Protein AF-A0A6B3H4I7-F1 (afdb_monomer_lite)

Sequence (102 aa):
LVWSATRNRDHLTQGDPYFFLFRHALNTGIGLALMIGTIWLGHRTLRGAVPVLYGISVLLVAAVLTPLGTTVNGAHAWIKLPAGFSIQPSEFTKITIILGMA

Foldseek 3Di:
DQLVVCQVPCVVQVNDSCNVVVVVVVVVVVVVVVVVVDVVCDLVNVLVCLVVLVVVLVVLQVVLVPPQFDDDPNDRQWGADPPGDIDGSVVSVVVSVVSPVD

pLDDT: mean 90.43, std 4.61, range [79.12, 97.88]

Structure (mmCIF, N/CA/C/O backbone):
data_AF-A0A6B3H4I7-F1
#
_entry.id   AF-A0A6B3H4I7-F1
#
loop_
_atom_site.group_PDB
_atom_site.id
_atom_site.type_symbol
_atom_site.label_atom_id
_atom_site.label_alt_id
_atom_site.label_comp_id
_atom_site.label_asym_id
_atom_site.label_entity_id
_atom_site.label_seq_id
_atom_site.pdbx_PDB_ins_code
_atom_site.Cartn_x
_atom_site.Cartn_y
_atom_site.Cartn_z
_atom_site.occupancy
_atom_site.B_iso_or_equiv
_atom_site.auth_seq_id
_atom_site.auth_comp_id
_atom_site.auth_asym_id
_atom_site.auth_atom_id
_atom_site.pdbx_PDB_model_num
ATOM 1 N N . LEU A 1 1 ? 21.392 -5.301 -1.910 1.00 79.81 1 LEU A N 1
ATOM 2 C CA . LEU A 1 1 ? 20.874 -6.621 -2.346 1.00 79.81 1 LEU A CA 1
ATOM 3 C C . LEU A 1 1 ? 20.010 -6.530 -3.608 1.00 79.81 1 LEU A C 1
ATOM 5 O O . LEU A 1 1 ? 20.323 -7.237 -4.554 1.00 79.81 1 LEU A O 1
ATOM 9 N N . VAL A 1 2 ? 18.995 -5.652 -3.682 1.00 85.94 2 VAL A N 1
ATOM 10 C CA . VAL A 1 2 ? 18.137 -5.524 -4.887 1.00 85.94 2 VAL A CA 1
ATOM 11 C C . VAL A 1 2 ? 18.934 -5.117 -6.136 1.00 85.94 2 VAL A C 1
ATOM 13 O O . VAL A 1 2 ? 18.938 -5.846 -7.116 1.00 85.94 2 VAL A O 1
ATOM 16 N N . TRP A 1 3 ? 19.686 -4.011 -6.098 1.00 84.44 3 TRP A N 1
ATOM 17 C CA . TRP A 1 3 ? 20.430 -3.537 -7.278 1.00 84.44 3 TRP A CA 1
ATOM 18 C C . TRP A 1 3 ? 21.457 -4.550 -7.804 1.00 84.44 3 TRP A C 1
ATOM 20 O O . TRP A 1 3 ? 21.479 -4.853 -8.993 1.00 84.44 3 TRP A O 1
ATOM 30 N N . SER A 1 4 ? 22.263 -5.143 -6.920 1.00 85.38 4 SER A N 1
ATOM 31 C CA . SER A 1 4 ? 23.270 -6.140 -7.307 1.00 85.38 4 SER A CA 1
ATOM 32 C C . SER A 1 4 ? 22.663 -7.389 -7.958 1.00 85.38 4 SER A C 1
ATOM 34 O O . SER A 1 4 ? 23.304 -7.982 -8.819 1.00 85.38 4 SER A O 1
ATOM 36 N N . ALA A 1 5 ? 21.444 -7.783 -7.568 1.00 86.44 5 ALA A N 1
ATOM 37 C CA . ALA A 1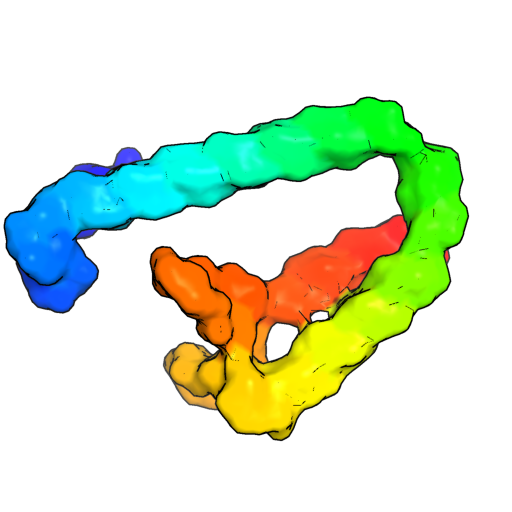 5 ? 20.760 -8.960 -8.106 1.00 86.44 5 ALA A CA 1
ATOM 38 C C . ALA A 1 5 ? 20.045 -8.697 -9.445 1.00 86.44 5 ALA A C 1
ATOM 40 O O . ALA A 1 5 ? 19.871 -9.629 -10.234 1.00 86.44 5 ALA A O 1
ATOM 41 N N . THR A 1 6 ? 19.639 -7.449 -9.710 1.00 87.38 6 THR A N 1
ATOM 42 C CA . THR A 1 6 ? 18.806 -7.112 -10.878 1.00 87.38 6 THR A CA 1
ATOM 43 C C . THR A 1 6 ? 19.539 -6.334 -11.973 1.00 87.38 6 THR A C 1
ATOM 45 O O . THR A 1 6 ? 19.092 -6.361 -13.115 1.00 87.38 6 THR A O 1
ATOM 48 N N . ARG A 1 7 ? 20.690 -5.703 -11.684 1.00 83.19 7 ARG A N 1
ATOM 49 C CA . ARG A 1 7 ? 21.414 -4.842 -12.646 1.00 83.19 7 ARG A CA 1
ATOM 50 C C . ARG A 1 7 ? 21.829 -5.517 -13.961 1.00 83.19 7 ARG A C 1
ATOM 52 O O . ARG A 1 7 ? 21.931 -4.828 -14.958 1.00 83.19 7 ARG A O 1
ATOM 59 N N . ASN A 1 8 ? 22.052 -6.835 -13.958 1.00 86.19 8 ASN A N 1
ATOM 60 C CA . ASN A 1 8 ? 22.468 -7.607 -15.142 1.00 86.19 8 ASN A CA 1
ATOM 61 C C . ASN A 1 8 ? 21.280 -8.290 -15.854 1.00 86.19 8 ASN A C 1
ATOM 63 O O . ASN A 1 8 ? 21.476 -9.192 -16.666 1.00 86.19 8 ASN A O 1
ATOM 67 N N . ARG A 1 9 ? 20.034 -7.969 -15.477 1.00 83.75 9 ARG A N 1
ATOM 68 C CA . ARG A 1 9 ? 18.822 -8.608 -16.014 1.00 83.75 9 ARG A CA 1
ATOM 69 C C . ARG A 1 9 ? 18.097 -7.678 -16.979 1.00 83.75 9 ARG A C 1
ATOM 71 O O . ARG A 1 9 ? 16.987 -7.237 -16.700 1.00 83.75 9 ARG A O 1
ATOM 78 N N . ASP A 1 10 ? 18.708 -7.420 -18.128 1.00 79.12 10 ASP A N 1
ATOM 79 C CA . ASP A 1 10 ? 18.252 -6.401 -19.087 1.00 79.12 10 ASP A CA 1
ATOM 80 C C . ASP A 1 10 ? 16.797 -6.594 -19.552 1.00 79.12 10 ASP A C 1
ATOM 82 O O . ASP A 1 10 ? 16.066 -5.619 -19.718 1.00 79.12 10 ASP A O 1
ATOM 86 N N . HIS A 1 11 ? 16.334 -7.847 -19.645 1.00 81.88 11 HIS A N 1
ATOM 87 C CA . HIS A 1 11 ? 14.947 -8.197 -19.982 1.00 81.88 11 HIS A CA 1
ATOM 88 C C . HIS A 1 11 ? 13.902 -7.710 -18.959 1.00 81.88 11 HIS A C 1
ATOM 90 O O . HIS A 1 11 ? 12.753 -7.478 -19.326 1.00 81.88 11 HIS A O 1
ATOM 96 N N . LEU A 1 12 ? 14.271 -7.555 -17.683 1.00 80.75 12 LEU A N 1
ATOM 97 C CA . LEU A 1 12 ? 13.379 -7.043 -16.631 1.00 80.75 12 LEU A CA 1
ATOM 98 C C . LEU A 1 12 ? 13.503 -5.534 -16.466 1.00 80.75 12 LEU A C 1
ATOM 100 O O . LEU A 1 12 ? 12.563 -4.872 -16.032 1.00 80.75 12 LEU A O 1
ATOM 104 N N . THR A 1 13 ? 14.690 -5.019 -16.757 1.00 79.31 13 THR A N 1
ATOM 105 C CA . THR A 1 13 ? 15.087 -3.658 -16.421 1.00 79.31 13 THR A CA 1
ATOM 106 C C . THR A 1 13 ? 14.934 -2.695 -17.605 1.00 79.31 13 THR A C 1
ATOM 108 O O . THR A 1 13 ? 15.181 -1.503 -17.469 1.00 79.31 13 THR A O 1
ATOM 111 N N . GLN A 1 14 ? 14.506 -3.203 -18.769 1.00 79.88 14 GLN A N 1
ATOM 112 C CA . GLN A 1 14 ? 14.305 -2.428 -20.002 1.00 79.88 14 GLN A CA 1
ATOM 113 C C . GLN A 1 14 ? 15.570 -1.671 -20.449 1.00 79.88 14 GLN A C 1
ATOM 115 O O . GLN A 1 14 ? 15.487 -0.633 -21.097 1.00 79.88 14 GLN A O 1
ATOM 120 N N . GLY A 1 15 ? 16.747 -2.194 -20.088 1.00 81.62 15 GLY A N 1
ATOM 121 C CA . GLY A 1 15 ? 18.045 -1.585 -20.380 1.00 81.62 15 GLY A CA 1
ATOM 122 C C . GLY A 1 15 ? 18.539 -0.522 -19.386 1.00 81.62 15 GLY A C 1
ATOM 123 O O . GLY A 1 15 ? 19.670 -0.077 -19.548 1.00 81.62 15 GLY A O 1
ATOM 124 N N . ASP A 1 16 ? 17.772 -0.137 -18.353 1.00 85.88 16 ASP A N 1
ATOM 125 C CA . ASP A 1 16 ? 18.215 0.831 -17.327 1.00 85.88 16 ASP A CA 1
ATOM 126 C C . ASP A 1 16 ? 18.545 0.153 -15.983 1.00 85.88 16 ASP A C 1
ATOM 128 O O . ASP A 1 16 ? 17.637 -0.050 -15.181 1.00 85.88 16 ASP A O 1
ATOM 132 N N . PRO A 1 17 ? 19.820 -0.100 -15.630 1.00 85.81 17 PRO A N 1
ATOM 133 C CA . PRO A 1 17 ? 20.216 -0.786 -14.392 1.00 85.81 17 PRO A CA 1
ATOM 134 C C . PRO A 1 17 ? 19.628 -0.227 -13.082 1.00 85.81 17 PRO A C 1
ATOM 136 O O . PRO A 1 17 ? 19.620 -0.931 -12.065 1.00 85.81 17 PRO A O 1
ATOM 139 N N . TYR A 1 18 ? 19.158 1.024 -13.066 1.00 87.06 18 TYR A N 1
ATOM 140 C CA . TYR A 1 18 ? 18.634 1.697 -11.879 1.00 87.06 18 TYR A CA 1
ATOM 141 C C . TYR A 1 18 ? 17.116 1.585 -11.704 1.00 87.06 18 TYR A C 1
ATOM 143 O O . TYR A 1 18 ? 16.616 1.917 -10.625 1.00 87.06 18 TYR A O 1
ATOM 151 N N . PHE A 1 19 ? 16.381 1.045 -12.678 1.00 87.69 19 PHE A N 1
ATOM 152 C CA . PHE A 1 19 ? 14.915 0.972 -12.658 1.00 87.69 19 PHE A CA 1
ATOM 153 C C . PHE A 1 19 ? 14.339 0.384 -11.355 1.00 87.69 19 PHE A C 1
ATOM 155 O O . PHE A 1 19 ? 13.502 0.995 -10.682 1.00 87.69 19 PHE A O 1
ATOM 162 N N . PHE A 1 20 ? 14.812 -0.800 -10.945 1.00 88.50 20 PHE A N 1
ATOM 163 C CA . PHE A 1 20 ? 14.357 -1.439 -9.704 1.00 88.50 20 PHE A CA 1
ATOM 164 C C . PHE A 1 20 ? 14.904 -0.760 -8.450 1.00 88.50 20 PHE A C 1
ATOM 166 O O . PHE A 1 20 ? 14.242 -0.795 -7.413 1.00 88.50 20 PHE A O 1
ATOM 173 N N . LEU A 1 21 ? 16.084 -0.134 -8.527 1.00 90.31 21 LEU A N 1
ATOM 174 C CA . LEU A 1 21 ? 16.654 0.594 -7.396 1.00 90.31 21 LEU A CA 1
ATOM 175 C C . LEU A 1 21 ? 15.791 1.811 -7.058 1.00 90.31 21 LEU A C 1
ATOM 177 O O . LEU A 1 21 ? 15.424 1.984 -5.897 1.00 90.31 21 LEU A O 1
ATOM 181 N N . PHE A 1 22 ? 15.413 2.603 -8.063 1.00 90.44 22 PHE A N 1
ATOM 182 C CA . PHE A 1 22 ? 14.579 3.785 -7.869 1.00 90.44 22 PHE A CA 1
ATOM 183 C C . PHE A 1 22 ? 13.204 3.421 -7.302 1.00 90.44 22 PHE A C 1
ATOM 185 O O . PHE A 1 22 ? 12.780 3.975 -6.290 1.00 90.44 22 PHE A O 1
ATOM 192 N N . ARG A 1 23 ? 12.536 2.416 -7.884 1.00 90.12 23 ARG A N 1
ATOM 193 C CA . ARG A 1 23 ? 11.250 1.909 -7.374 1.00 90.12 23 ARG A CA 1
ATOM 194 C C . ARG A 1 23 ? 11.344 1.417 -5.933 1.00 90.12 23 ARG A C 1
ATOM 196 O O . ARG A 1 23 ? 10.452 1.675 -5.130 1.00 90.12 23 ARG A O 1
ATOM 203 N N . HIS A 1 24 ? 12.420 0.712 -5.595 1.00 92.25 24 HIS A N 1
ATOM 204 C CA . HIS A 1 24 ? 12.618 0.206 -4.244 1.00 92.25 24 HIS A CA 1
ATOM 205 C C . HIS A 1 24 ? 12.877 1.334 -3.238 1.00 92.25 24 HIS A C 1
ATOM 207 O O . HIS A 1 24 ? 12.301 1.317 -2.149 1.00 92.25 24 HIS A O 1
ATOM 213 N N . ALA A 1 25 ? 13.673 2.340 -3.614 1.00 94.25 25 ALA A N 1
ATOM 214 C CA . ALA A 1 25 ? 13.912 3.525 -2.796 1.00 94.25 25 ALA A CA 1
ATOM 215 C C . ALA A 1 25 ? 12.616 4.324 -2.571 1.00 94.25 25 ALA A C 1
ATOM 217 O O . ALA A 1 25 ? 12.307 4.677 -1.434 1.00 94.25 25 ALA A O 1
ATOM 218 N N . LEU A 1 26 ? 11.814 4.524 -3.622 1.00 93.75 26 LEU A N 1
ATOM 219 C CA . LEU A 1 26 ? 10.521 5.205 -3.543 1.00 93.75 26 LEU A CA 1
ATOM 220 C C . LEU A 1 26 ? 9.545 4.475 -2.610 1.00 93.75 26 LEU A C 1
ATOM 222 O O . LEU A 1 26 ? 8.994 5.087 -1.698 1.00 93.75 26 LEU A O 1
ATOM 226 N N . ASN A 1 27 ? 9.375 3.161 -2.786 1.00 92.81 27 ASN A N 1
ATOM 227 C CA . ASN A 1 27 ? 8.497 2.356 -1.931 1.00 92.81 27 ASN A CA 1
ATOM 228 C C . ASN A 1 27 ? 8.964 2.347 -0.473 1.00 92.81 27 ASN A C 1
ATOM 230 O O . ASN A 1 27 ? 8.140 2.401 0.436 1.00 92.81 27 ASN A O 1
ATOM 234 N N . THR A 1 28 ? 10.279 2.319 -0.245 1.00 95.31 28 THR A N 1
ATOM 235 C CA . THR A 1 28 ? 10.852 2.438 1.103 1.00 95.31 28 THR A CA 1
ATOM 236 C C . THR A 1 28 ? 10.512 3.792 1.723 1.00 95.31 28 THR A C 1
ATOM 238 O O . THR A 1 28 ? 10.067 3.843 2.866 1.00 95.31 28 THR A O 1
ATOM 241 N N . GLY A 1 29 ? 10.647 4.883 0.963 1.00 97.00 29 GLY A N 1
ATOM 242 C CA . GLY A 1 29 ? 10.267 6.224 1.409 1.00 97.00 29 GLY A CA 1
ATOM 243 C C . GLY A 1 29 ? 8.782 6.330 1.771 1.00 97.00 29 GLY A C 1
ATOM 244 O O . GLY A 1 29 ? 8.445 6.837 2.840 1.00 97.00 29 GLY A O 1
ATOM 245 N N . ILE A 1 30 ? 7.897 5.779 0.932 1.00 95.00 30 ILE A N 1
ATOM 246 C CA . ILE A 1 30 ? 6.452 5.713 1.206 1.00 95.00 30 ILE A CA 1
ATOM 247 C C . ILE A 1 30 ? 6.182 4.900 2.481 1.00 95.00 30 ILE A C 1
ATOM 249 O O . ILE A 1 30 ? 5.427 5.343 3.343 1.00 95.00 30 ILE A O 1
ATOM 253 N N . GLY A 1 31 ? 6.826 3.741 2.638 1.00 94.88 31 GLY A N 1
ATOM 254 C CA . GLY A 1 31 ? 6.684 2.901 3.829 1.00 94.88 31 GLY A CA 1
ATOM 255 C C . GLY A 1 31 ? 7.113 3.609 5.117 1.00 94.88 31 GLY A C 1
ATOM 256 O O . GLY A 1 31 ? 6.401 3.542 6.116 1.00 94.88 31 GLY A O 1
ATOM 257 N N . LEU A 1 32 ? 8.228 4.346 5.089 1.00 97.88 32 LEU A N 1
ATOM 258 C CA . LEU A 1 32 ? 8.688 5.145 6.229 1.00 97.88 32 LEU A CA 1
ATOM 259 C C . LEU A 1 32 ? 7.703 6.268 6.577 1.00 97.88 32 LEU A C 1
ATOM 261 O O . LEU A 1 32 ? 7.407 6.475 7.753 1.00 97.88 32 LEU A O 1
ATOM 265 N N . ALA A 1 33 ? 7.150 6.954 5.576 1.00 97.38 33 ALA A N 1
ATOM 266 C CA . ALA A 1 33 ? 6.135 7.981 5.798 1.00 97.38 33 ALA A CA 1
ATOM 267 C C . ALA A 1 33 ? 4.859 7.397 6.431 1.00 97.38 33 ALA A C 1
ATOM 269 O O . ALA A 1 33 ? 4.347 7.947 7.408 1.00 97.38 33 ALA A O 1
ATOM 270 N N . LEU A 1 34 ? 4.383 6.249 5.932 1.00 94.38 34 LEU A N 1
ATOM 271 C CA . LEU A 1 34 ? 3.230 5.540 6.500 1.00 94.38 34 LEU A CA 1
ATOM 272 C C . LEU A 1 34 ? 3.494 5.072 7.937 1.00 94.38 34 LEU A C 1
ATOM 274 O O . LEU A 1 34 ? 2.615 5.191 8.792 1.00 94.38 34 LEU A O 1
ATOM 278 N N . MET A 1 35 ? 4.704 4.589 8.229 1.00 95.19 35 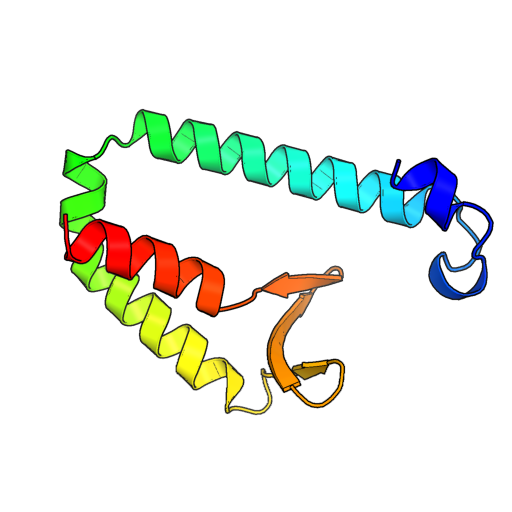MET A N 1
ATOM 279 C CA . MET A 1 35 ? 5.119 4.209 9.580 1.00 95.19 35 MET A CA 1
ATOM 280 C C . MET A 1 35 ? 5.053 5.404 10.537 1.00 95.19 35 MET A C 1
ATOM 282 O O . MET A 1 35 ? 4.412 5.310 11.583 1.00 95.19 35 MET A O 1
ATOM 286 N N . ILE A 1 36 ? 5.663 6.535 10.170 1.00 97.31 36 ILE A N 1
ATOM 287 C CA . ILE A 1 36 ? 5.654 7.757 10.989 1.00 97.31 36 ILE A CA 1
ATOM 288 C C . ILE A 1 36 ? 4.215 8.232 11.224 1.00 97.31 36 ILE A C 1
ATOM 290 O O . ILE A 1 36 ? 3.844 8.511 12.363 1.00 97.31 36 ILE A O 1
ATOM 294 N N . GLY A 1 37 ? 3.382 8.256 10.178 1.00 94.88 37 GLY A N 1
ATOM 295 C CA . GLY A 1 37 ? 1.970 8.625 10.296 1.00 94.88 37 GLY A CA 1
ATOM 296 C C . GLY A 1 37 ? 1.189 7.702 11.237 1.00 94.88 37 GLY A C 1
ATOM 297 O O . GLY A 1 37 ? 0.417 8.175 12.067 1.00 94.88 37 GLY A O 1
ATOM 298 N N . THR A 1 38 ? 1.439 6.392 11.169 1.00 91.62 38 THR A N 1
ATOM 299 C CA . THR A 1 38 ? 0.796 5.399 12.047 1.00 91.62 38 THR A CA 1
ATOM 300 C C . THR A 1 38 ? 1.197 5.597 13.511 1.00 91.62 38 THR A C 1
ATOM 302 O O . THR A 1 38 ? 0.337 5.566 14.391 1.00 91.62 38 THR A O 1
ATOM 305 N N . ILE A 1 39 ? 2.484 5.847 13.778 1.00 94.44 39 ILE A N 1
ATOM 306 C CA . ILE A 1 39 ? 2.988 6.147 15.127 1.00 94.44 39 ILE A CA 1
ATOM 307 C C . ILE A 1 39 ? 2.333 7.422 15.667 1.00 94.44 39 ILE A C 1
ATOM 309 O O . ILE A 1 39 ? 1.881 7.445 16.810 1.00 94.44 39 ILE A O 1
ATOM 313 N N . TRP A 1 40 ? 2.248 8.464 14.838 1.00 95.38 40 TRP A N 1
ATOM 314 C CA . TRP A 1 40 ? 1.707 9.761 15.237 1.00 95.38 40 TRP A CA 1
ATOM 315 C C . TRP A 1 40 ? 0.198 9.728 15.526 1.00 95.38 40 TRP A C 1
ATOM 317 O O . TRP A 1 40 ? -0.250 10.344 16.490 1.00 95.38 40 TRP A O 1
ATOM 327 N N . LEU A 1 41 ? -0.585 8.971 14.746 1.00 92.31 41 LEU A N 1
ATOM 328 C CA . LEU A 1 41 ? -2.030 8.802 14.970 1.00 92.31 41 LEU A CA 1
ATOM 329 C C . LEU A 1 41 ? -2.352 8.087 16.292 1.00 92.31 41 LEU A C 1
ATOM 331 O O . LEU A 1 41 ? -3.397 8.348 16.899 1.00 92.31 41 LEU A O 1
ATOM 335 N N . GLY A 1 42 ? -1.466 7.190 16.731 1.00 89.88 42 GLY A N 1
ATOM 336 C CA . GLY A 1 42 ? -1.614 6.420 17.960 1.00 89.88 42 GLY A CA 1
ATOM 337 C C . GLY A 1 42 ? -2.722 5.357 17.906 1.00 89.88 42 GLY A C 1
ATOM 338 O O . GLY A 1 42 ? -3.665 5.401 17.112 1.00 89.88 42 GLY A O 1
ATOM 339 N N . HIS A 1 43 ? -2.632 4.373 18.805 1.00 86.38 43 HIS A N 1
ATOM 340 C CA . HIS A 1 43 ? -3.530 3.210 18.800 1.00 86.38 43 HIS A CA 1
ATOM 341 C C . HIS A 1 43 ? -5.007 3.570 19.059 1.00 86.38 43 HIS A C 1
ATOM 343 O O . HIS A 1 43 ? -5.909 2.890 18.571 1.00 86.38 43 HIS A O 1
ATOM 349 N N . ARG A 1 44 ? -5.281 4.636 19.827 1.00 87.38 44 ARG A N 1
ATOM 350 C CA . ARG A 1 44 ? -6.647 5.031 20.207 1.00 87.38 44 ARG A CA 1
ATOM 351 C C . ARG A 1 44 ? -7.448 5.527 19.005 1.00 87.38 44 ARG A C 1
ATOM 353 O O . ARG A 1 44 ? -8.596 5.125 18.835 1.00 87.38 44 ARG A O 1
ATOM 360 N N . THR A 1 45 ? -6.831 6.353 18.165 1.00 89.50 45 THR A N 1
ATOM 361 C CA . THR A 1 45 ? -7.442 6.864 16.931 1.00 89.50 45 THR A CA 1
ATOM 362 C C . THR A 1 45 ? -7.623 5.740 15.915 1.00 89.50 45 THR A C 1
ATOM 364 O O . THR A 1 45 ? -8.692 5.607 15.323 1.00 89.50 45 THR A O 1
ATOM 367 N N . LEU A 1 46 ? -6.612 4.873 15.770 1.00 89.00 46 LEU A N 1
ATOM 368 C CA . LEU A 1 46 ? -6.660 3.724 14.861 1.00 89.00 46 LEU A CA 1
ATOM 369 C C . LEU A 1 46 ? -7.788 2.745 15.207 1.00 89.00 46 LEU A C 1
ATOM 371 O O . LEU A 1 46 ? -8.477 2.285 14.301 1.00 89.00 46 LEU A O 1
ATOM 375 N N . ARG A 1 47 ? -8.042 2.487 16.498 1.00 89.38 47 ARG A N 1
ATOM 376 C CA . ARG A 1 47 ? -9.189 1.673 16.938 1.00 89.38 47 ARG A CA 1
ATOM 377 C C . ARG A 1 47 ? -10.532 2.261 16.501 1.00 89.38 47 ARG A C 1
ATOM 379 O O . ARG A 1 47 ? -11.399 1.523 16.048 1.00 89.38 47 ARG A O 1
ATOM 386 N N . GLY A 1 48 ? -10.699 3.582 16.585 1.00 91.38 48 GLY A N 1
ATOM 387 C CA . GLY A 1 48 ? -11.912 4.252 16.102 1.00 91.38 48 GLY A CA 1
ATOM 388 C C . GLY A 1 48 ? -12.117 4.116 14.587 1.00 91.38 48 GLY A C 1
ATOM 389 O O . GLY A 1 48 ? -13.252 4.083 14.119 1.00 91.38 48 GLY A O 1
ATOM 390 N N . ALA A 1 49 ? -11.030 3.980 13.823 1.00 91.44 49 ALA A N 1
ATOM 391 C CA . ALA A 1 49 ? -11.066 3.810 12.372 1.00 91.44 49 ALA A CA 1
ATOM 392 C C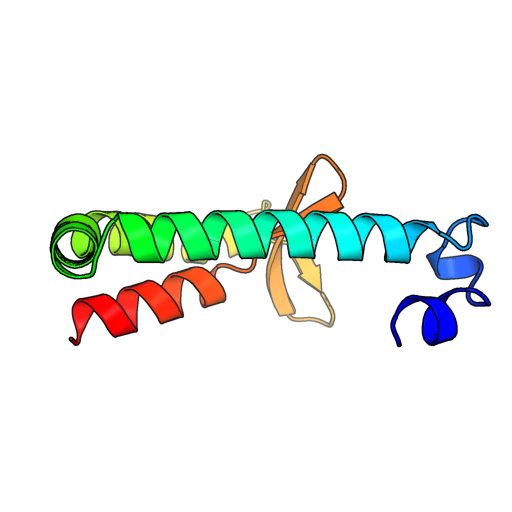 . ALA A 1 49 ? -11.335 2.361 11.916 1.00 91.44 49 ALA A C 1
ATOM 394 O O . ALA A 1 49 ? -11.574 2.143 10.728 1.00 91.44 49 ALA A O 1
ATOM 395 N N . VAL A 1 50 ? -11.328 1.374 12.823 1.00 93.69 50 VAL A N 1
ATOM 396 C CA . VAL A 1 50 ? -11.478 -0.057 12.488 1.00 93.69 50 VAL A CA 1
ATOM 397 C C . VAL A 1 50 ? -12.708 -0.361 11.626 1.00 93.69 50 VAL A C 1
ATOM 399 O O . VAL A 1 50 ? -12.530 -1.051 10.624 1.00 93.69 50 VAL A O 1
ATOM 402 N N . PRO A 1 51 ? -13.927 0.148 11.912 1.00 94.38 51 PRO A N 1
ATOM 403 C CA . PRO A 1 51 ? -15.092 -0.153 11.075 1.00 94.38 51 PRO A CA 1
ATOM 404 C C . PRO A 1 51 ? -14.909 0.302 9.621 1.00 94.38 51 PRO A C 1
ATOM 406 O O . PRO A 1 51 ? -15.289 -0.403 8.687 1.00 94.38 51 PRO A O 1
ATOM 409 N N . VAL A 1 52 ? -14.269 1.459 9.425 1.00 94.81 52 VAL A N 1
ATOM 410 C CA . VAL A 1 52 ? -13.973 2.007 8.095 1.00 94.81 52 VAL A CA 1
ATOM 411 C C . VAL A 1 52 ? -12.883 1.186 7.407 1.00 94.81 52 VAL A C 1
ATOM 413 O O . VAL A 1 52 ? -13.053 0.792 6.255 1.00 94.81 52 VAL A O 1
ATOM 416 N N . LEU A 1 53 ? -11.791 0.869 8.112 1.00 93.56 53 LEU A N 1
ATOM 417 C CA . LEU A 1 53 ? -10.708 0.022 7.594 1.00 93.56 53 LEU A CA 1
ATOM 418 C C . LEU A 1 53 ? -11.208 -1.375 7.208 1.00 93.56 53 LEU A C 1
ATOM 420 O O . LEU A 1 53 ? -10.762 -1.940 6.207 1.00 93.56 53 LEU A O 1
ATOM 424 N N . TYR A 1 54 ? -12.175 -1.903 7.955 1.00 95.25 54 TYR A N 1
ATOM 425 C CA . TYR A 1 54 ? -12.846 -3.158 7.652 1.00 95.25 54 TYR A CA 1
ATOM 426 C C . TYR A 1 54 ? -13.675 -3.074 6.379 1.00 95.25 54 TYR A C 1
ATOM 428 O O . TYR A 1 54 ? -13.468 -3.889 5.479 1.00 95.25 54 TYR A O 1
ATOM 436 N N . GLY A 1 55 ? -14.529 -2.056 6.248 1.00 96.56 55 GLY A N 1
ATOM 437 C CA . GLY A 1 55 ? -15.280 -1.818 5.015 1.00 96.56 55 GLY A CA 1
ATOM 438 C C . GLY A 1 55 ? -14.361 -1.703 3.796 1.00 96.56 55 GLY A C 1
ATOM 439 O O . GLY A 1 55 ? -14.565 -2.395 2.800 1.00 96.56 55 GLY A O 1
ATOM 440 N N . ILE A 1 56 ? -13.289 -0.910 3.900 1.00 95.62 56 ILE A N 1
ATOM 441 C CA . ILE A 1 56 ? -12.286 -0.763 2.833 1.00 95.62 56 ILE A CA 1
ATOM 442 C C . ILE A 1 56 ? -11.614 -2.104 2.517 1.00 95.62 56 ILE A C 1
ATOM 444 O O . ILE A 1 56 ? -11.475 -2.453 1.348 1.00 95.62 56 ILE A O 1
ATOM 448 N N . SER A 1 57 ? -11.220 -2.877 3.530 1.00 94.94 57 SER A N 1
ATOM 449 C CA . SER A 1 57 ? -10.567 -4.177 3.333 1.00 94.94 57 SER A CA 1
ATOM 450 C C . SER A 1 57 ? -11.468 -5.164 2.595 1.00 94.94 57 SER A C 1
ATOM 452 O O . SER A 1 57 ? -11.014 -5.821 1.660 1.00 94.94 57 SER A O 1
ATOM 454 N N . VAL A 1 58 ? -12.748 -5.244 2.969 1.00 95.62 58 VAL A N 1
ATOM 455 C CA . VAL A 1 58 ? -13.733 -6.098 2.290 1.00 95.62 58 VAL A CA 1
ATOM 456 C C . VAL A 1 58 ? -13.924 -5.652 0.842 1.00 95.62 58 VAL A C 1
ATOM 458 O O . VAL A 1 58 ? -13.887 -6.486 -0.062 1.00 95.62 58 VAL A O 1
ATOM 461 N N . LEU A 1 59 ? -14.055 -4.344 0.602 1.00 95.69 59 LEU A N 1
ATOM 462 C CA . LEU A 1 59 ? -14.182 -3.796 -0.749 1.00 95.69 59 LEU A CA 1
ATOM 463 C C . LEU A 1 59 ? -12.947 -4.082 -1.608 1.00 95.69 59 LEU A C 1
ATOM 465 O O . LEU A 1 59 ? -13.098 -4.453 -2.766 1.00 95.69 59 LEU A O 1
ATOM 469 N N . LEU A 1 60 ? -11.734 -3.963 -1.060 1.00 93.75 60 LEU A N 1
ATOM 470 C CA . LEU A 1 60 ? -10.496 -4.266 -1.784 1.00 93.75 60 LEU A CA 1
ATOM 471 C C . LEU A 1 60 ? -10.380 -5.754 -2.133 1.00 93.75 60 LEU A C 1
ATOM 473 O O . LEU A 1 60 ? -9.963 -6.094 -3.239 1.00 93.75 60 LEU A O 1
ATOM 477 N N . VAL A 1 61 ? -10.759 -6.645 -1.214 1.00 94.25 61 VAL A N 1
ATOM 478 C CA . VAL A 1 61 ? -10.784 -8.091 -1.479 1.00 94.25 61 VAL A CA 1
ATOM 479 C C . VAL A 1 61 ? -11.820 -8.419 -2.555 1.00 94.25 61 VAL A C 1
ATOM 481 O O . VAL A 1 61 ? -11.507 -9.140 -3.500 1.00 94.25 61 VAL A O 1
ATOM 484 N N . ALA A 1 62 ? -13.019 -7.838 -2.473 1.00 94.69 62 ALA A N 1
ATOM 485 C CA . ALA A 1 62 ? -14.044 -7.996 -3.501 1.00 94.69 62 ALA A CA 1
ATOM 486 C C . ALA A 1 62 ? -13.593 -7.424 -4.856 1.00 94.69 62 ALA A C 1
ATOM 488 O O . ALA A 1 62 ? -13.831 -8.037 -5.894 1.00 94.69 62 ALA A O 1
ATOM 489 N N . ALA A 1 63 ? -12.882 -6.292 -4.861 1.00 93.19 63 ALA A N 1
ATOM 490 C CA . ALA A 1 63 ? -12.379 -5.657 -6.076 1.00 93.19 63 ALA A CA 1
ATOM 491 C C . ALA A 1 63 ? -11.410 -6.558 -6.857 1.00 93.19 63 ALA A C 1
ATOM 493 O O . ALA A 1 63 ? -11.413 -6.521 -8.086 1.00 93.19 63 ALA A O 1
ATOM 494 N N . VAL A 1 64 ? -10.633 -7.417 -6.189 1.00 93.06 64 VAL A N 1
ATOM 495 C CA . VAL A 1 64 ? -9.754 -8.387 -6.869 1.00 93.06 64 VAL A CA 1
ATOM 496 C C . VAL A 1 64 ? -10.526 -9.448 -7.660 1.00 93.06 64 VAL A C 1
ATOM 498 O O . VAL A 1 64 ? -9.980 -10.007 -8.607 1.00 93.06 64 VAL A O 1
ATOM 501 N N . LEU A 1 65 ? -11.794 -9.702 -7.328 1.00 91.12 65 LEU A N 1
ATOM 502 C CA . LEU A 1 65 ? -12.655 -10.619 -8.087 1.00 91.12 65 LEU A CA 1
ATOM 503 C C . LEU A 1 65 ? -13.239 -9.974 -9.354 1.00 91.12 65 LEU A C 1
ATOM 505 O O . LEU A 1 65 ? -13.826 -10.658 -10.189 1.00 91.12 65 LEU A O 1
ATOM 509 N N . THR A 1 66 ? -13.092 -8.658 -9.500 1.00 90.75 66 THR A N 1
ATOM 510 C CA . THR A 1 66 ? -13.516 -7.906 -10.686 1.00 90.75 66 THR A CA 1
ATOM 511 C C . THR A 1 66 ? -12.378 -7.840 -11.721 1.00 90.75 66 THR A C 1
ATOM 513 O O . THR A 1 66 ? -11.249 -8.227 -11.412 1.00 90.75 66 THR A O 1
ATOM 516 N N . PRO A 1 67 ? -12.603 -7.282 -12.928 1.00 88.44 67 PRO A N 1
ATOM 517 C CA . PRO A 1 67 ? -11.545 -7.081 -13.927 1.00 88.44 67 PRO A CA 1
ATOM 518 C C . PRO A 1 67 ? -10.369 -6.201 -13.462 1.00 88.44 67 PRO A C 1
ATOM 520 O O . PRO A 1 67 ? -9.351 -6.131 -14.144 1.00 88.44 67 PRO A O 1
ATOM 523 N N . LEU A 1 68 ? -10.498 -5.518 -12.317 1.00 88.38 68 LEU A N 1
ATOM 524 C CA . LEU A 1 68 ? -9.408 -4.769 -11.683 1.00 88.38 68 LEU A CA 1
ATOM 525 C C . LEU A 1 68 ? -8.340 -5.688 -11.066 1.00 88.38 68 LEU A C 1
ATOM 527 O O . LEU A 1 68 ? -7.195 -5.271 -10.869 1.00 88.38 68 LEU A O 1
ATOM 531 N N . GLY A 1 69 ? -8.708 -6.929 -10.743 1.00 89.81 69 GLY A N 1
ATOM 532 C CA . GLY A 1 69 ? -7.791 -7.947 -10.262 1.00 89.81 69 GLY A CA 1
ATOM 533 C C . GLY A 1 69 ? -6.912 -8.493 -11.381 1.00 89.81 69 GLY A C 1
ATOM 534 O O . GLY A 1 69 ? -7.346 -8.724 -12.505 1.00 89.81 69 GLY A O 1
ATOM 535 N N . THR A 1 70 ? -5.652 -8.748 -11.055 1.00 91.06 70 THR A N 1
ATOM 536 C CA . THR A 1 70 ? -4.655 -9.266 -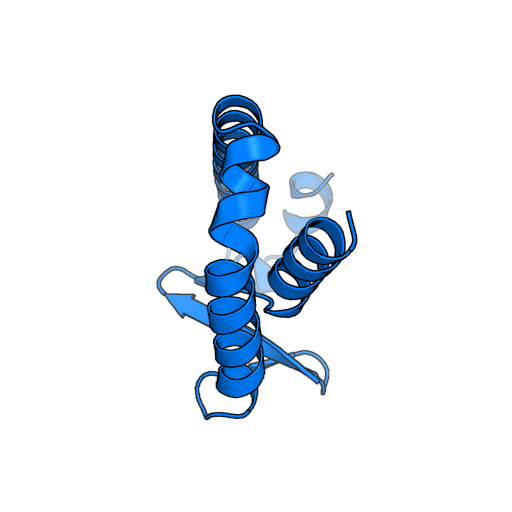11.991 1.00 91.06 70 THR A CA 1
ATOM 537 C C . THR A 1 70 ? -4.135 -10.619 -11.534 1.00 91.06 70 THR A C 1
ATOM 539 O O . THR A 1 70 ? -3.895 -10.840 -10.343 1.00 91.06 70 THR A O 1
ATOM 542 N N . THR A 1 71 ? -3.956 -11.524 -12.498 1.00 90.38 71 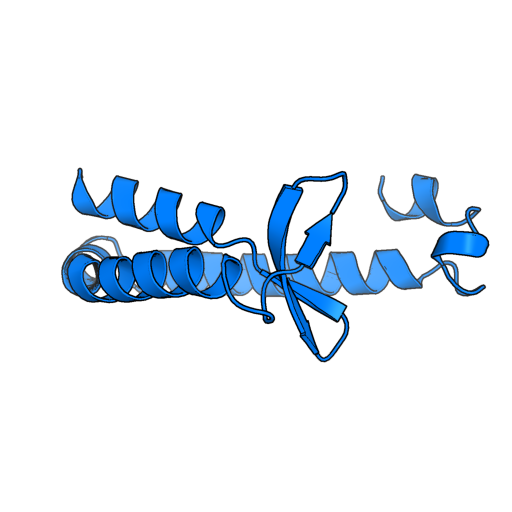THR A N 1
ATOM 543 C CA . THR A 1 71 ? -3.323 -12.821 -12.274 1.00 90.38 71 THR A CA 1
ATOM 544 C C . THR A 1 71 ? -1.814 -12.677 -12.244 1.00 90.38 71 THR A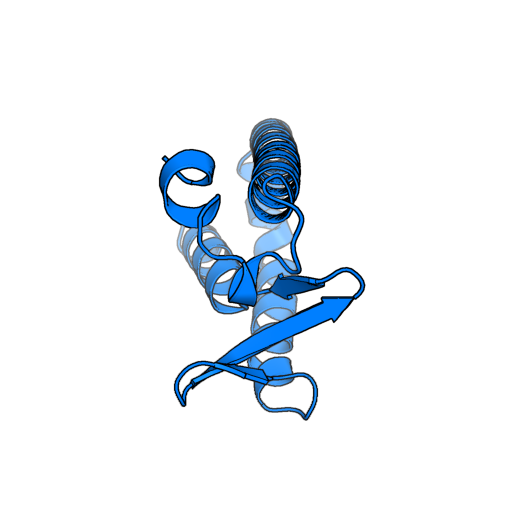 C 1
ATOM 546 O O . THR A 1 71 ? -1.191 -12.185 -13.186 1.00 90.38 71 THR A O 1
ATOM 549 N N . VAL A 1 72 ? -1.207 -13.140 -11.158 1.00 89.69 72 VAL A N 1
ATOM 550 C CA . VAL A 1 72 ? 0.245 -13.271 -11.038 1.00 89.69 72 VAL A CA 1
ATOM 551 C C . VAL A 1 72 ? 0.524 -14.685 -10.553 1.00 89.69 72 VAL A C 1
ATOM 553 O O . VAL A 1 72 ? 0.016 -15.088 -9.511 1.00 89.69 72 VAL A O 1
ATOM 556 N N . ASN A 1 73 ? 1.293 -15.458 -11.325 1.00 88.56 73 ASN A N 1
ATOM 557 C CA . ASN A 1 73 ? 1.612 -16.862 -11.024 1.00 88.56 73 ASN A CA 1
ATOM 558 C C . ASN A 1 73 ? 0.369 -17.744 -10.763 1.00 88.56 73 ASN A C 1
ATOM 560 O O . ASN A 1 73 ? 0.374 -18.580 -9.866 1.00 88.56 73 ASN A O 1
ATOM 564 N N . GLY A 1 74 ? -0.717 -17.528 -11.514 1.00 88.50 74 GLY A N 1
ATOM 565 C CA . GLY A 1 74 ? -1.974 -18.279 -11.368 1.00 88.50 74 GLY A CA 1
ATOM 566 C C . GLY A 1 74 ? -2.894 -17.809 -10.233 1.00 88.50 74 GLY A C 1
ATOM 567 O O . GLY A 1 74 ? -4.011 -18.305 -10.129 1.00 88.50 74 GLY A O 1
ATOM 568 N N . ALA A 1 75 ? -2.480 -16.832 -9.419 1.00 88.06 75 ALA A N 1
ATOM 569 C CA . ALA A 1 75 ? -3.293 -16.282 -8.337 1.00 88.06 75 ALA A CA 1
ATOM 570 C C . ALA A 1 75 ? -3.895 -14.914 -8.704 1.00 88.06 75 ALA A C 1
ATOM 572 O O . ALA A 1 75 ? -3.177 -14.005 -9.128 1.00 88.06 75 ALA A O 1
ATOM 573 N N . HIS A 1 76 ? -5.201 -14.746 -8.477 1.00 88.12 76 HIS A N 1
ATOM 574 C CA . HIS A 1 76 ? -5.900 -13.457 -8.521 1.00 88.12 76 HIS A CA 1
ATOM 575 C C . HIS A 1 76 ? -5.855 -12.809 -7.134 1.00 88.12 76 HIS A C 1
ATOM 577 O O . HIS A 1 76 ? -6.740 -13.026 -6.312 1.00 88.12 76 HIS A O 1
ATOM 583 N N . ALA A 1 77 ? -4.790 -12.059 -6.849 1.00 91.44 77 ALA A N 1
ATOM 584 C CA . ALA A 1 77 ? -4.572 -11.455 -5.527 1.00 91.44 77 ALA A CA 1
ATOM 585 C C . ALA A 1 77 ? -4.071 -10.002 -5.579 1.00 91.44 77 ALA A C 1
ATOM 587 O O . ALA A 1 77 ? -3.845 -9.388 -4.537 1.00 91.44 77 ALA A O 1
ATOM 588 N N . TRP A 1 78 ? -3.876 -9.451 -6.780 1.00 93.44 78 TRP A N 1
ATOM 589 C CA . TRP A 1 78 ? -3.180 -8.183 -6.981 1.00 93.44 78 TRP A CA 1
ATOM 590 C C . TRP A 1 78 ? -4.023 -7.207 -7.781 1.00 93.44 78 TRP A C 1
ATOM 592 O O . TRP A 1 78 ? -4.523 -7.556 -8.847 1.00 93.44 78 TRP A O 1
ATOM 602 N N . ILE A 1 79 ? -4.098 -5.962 -7.322 1.00 93.62 79 ILE A N 1
ATOM 603 C CA . ILE A 1 79 ? -4.661 -4.846 -8.083 1.00 93.62 79 ILE A CA 1
ATOM 604 C C . ILE A 1 79 ? -3.487 -4.033 -8.623 1.00 93.62 79 ILE A C 1
ATOM 606 O O . ILE A 1 79 ? -2.711 -3.470 -7.846 1.00 93.62 79 ILE A O 1
ATOM 610 N N . LYS A 1 80 ? -3.323 -3.985 -9.948 1.00 92.50 80 LYS A N 1
ATOM 611 C CA . LYS A 1 80 ? -2.297 -3.140 -10.574 1.00 92.50 80 LYS A CA 1
ATOM 612 C C . LYS A 1 80 ? -2.810 -1.711 -10.669 1.00 92.50 80 LYS A C 1
ATOM 614 O O . LYS A 1 80 ? -3.904 -1.466 -11.165 1.00 92.50 80 LYS A O 1
ATOM 619 N N . LEU A 1 81 ? -1.995 -0.779 -10.202 1.00 89.38 81 LEU A N 1
ATOM 620 C CA . LEU A 1 81 ? -2.258 0.648 -10.255 1.00 89.38 81 LEU A CA 1
ATOM 621 C C . LEU A 1 81 ? -1.435 1.310 -11.373 1.00 89.38 81 LEU A C 1
ATOM 623 O O . LEU A 1 81 ? -0.432 0.747 -11.836 1.00 89.38 81 LEU A O 1
ATOM 627 N N . PRO A 1 82 ? -1.817 2.531 -11.788 1.00 84.19 82 PRO A N 1
ATOM 628 C CA . PRO A 1 82 ? -0.995 3.364 -12.658 1.00 84.19 82 PRO A CA 1
ATOM 629 C C . PRO A 1 82 ? 0.419 3.580 -12.093 1.00 84.19 82 PRO A C 1
ATOM 631 O O . PRO A 1 82 ? 0.678 3.356 -10.910 1.00 84.19 82 PRO A O 1
ATOM 634 N N . ALA A 1 83 ? 1.353 4.004 -12.949 1.00 81.75 83 ALA A N 1
ATOM 635 C CA . ALA A 1 83 ? 2.773 4.195 -12.611 1.00 81.75 83 ALA A CA 1
ATOM 636 C C . ALA A 1 83 ? 3.511 2.924 -12.124 1.00 81.75 83 ALA A C 1
ATOM 638 O O . ALA A 1 83 ? 4.654 2.983 -11.671 1.00 81.75 83 ALA A O 1
ATOM 639 N N . GLY A 1 84 ? 2.894 1.749 -12.290 1.00 82.75 84 GLY A N 1
ATOM 640 C CA . GLY A 1 84 ? 3.499 0.456 -11.986 1.00 82.75 84 GLY A CA 1
ATOM 641 C C . GLY A 1 84 ? 3.536 0.108 -10.502 1.00 82.75 84 GLY A C 1
ATOM 642 O O . GLY A 1 84 ? 4.346 -0.731 -10.102 1.00 82.75 84 GLY A O 1
ATOM 643 N N . PHE A 1 85 ? 2.660 0.729 -9.713 1.00 89.00 85 PHE A N 1
ATOM 644 C CA . PHE A 1 85 ? 2.350 0.280 -8.364 1.00 89.00 85 PHE A CA 1
ATOM 645 C C . PHE A 1 85 ? 1.405 -0.920 -8.397 1.00 89.00 85 PHE A C 1
ATOM 647 O O . PHE A 1 85 ? 0.672 -1.155 -9.358 1.00 89.00 85 PHE A O 1
ATOM 654 N N . SER A 1 86 ? 1.404 -1.684 -7.315 1.00 92.12 86 SER A N 1
ATOM 655 C CA . SER A 1 86 ? 0.489 -2.800 -7.134 1.00 92.12 86 SER A CA 1
ATOM 656 C C . SER A 1 86 ? 0.080 -2.874 -5.678 1.00 92.12 86 SER A C 1
ATOM 658 O O . SER A 1 86 ? 0.935 -2.820 -4.794 1.00 92.12 86 SER A O 1
ATOM 660 N N . ILE A 1 87 ? -1.216 -3.020 -5.439 1.00 92.25 87 ILE A N 1
ATOM 661 C CA . ILE A 1 87 ? -1.773 -3.203 -4.107 1.00 92.25 87 ILE A CA 1
ATOM 662 C C . ILE A 1 87 ? -2.192 -4.655 -3.942 1.00 92.25 87 ILE A C 1
ATOM 664 O O . ILE A 1 87 ? -2.846 -5.233 -4.812 1.00 92.25 87 ILE A O 1
ATOM 668 N N . GLN A 1 88 ? -1.841 -5.216 -2.790 1.00 94.81 88 GLN A N 1
ATOM 669 C CA . GLN A 1 88 ? -2.307 -6.518 -2.352 1.00 94.81 88 GLN A CA 1
ATOM 670 C C . GLN A 1 88 ? -3.321 -6.318 -1.214 1.00 94.81 88 GLN A C 1
ATOM 672 O O . GLN A 1 88 ? -2.924 -5.916 -0.116 1.00 94.81 88 GLN A O 1
ATOM 677 N N . PRO A 1 89 ? -4.623 -6.580 -1.435 1.00 93.31 89 PRO A N 1
ATOM 678 C CA . PRO A 1 89 ? -5.650 -6.358 -0.414 1.00 93.31 89 PRO A CA 1
ATOM 679 C C . PRO A 1 89 ? -5.387 -7.073 0.911 1.00 93.31 89 PRO A C 1
ATOM 681 O O . PRO A 1 89 ? -5.693 -6.525 1.967 1.00 93.31 89 PRO A O 1
ATOM 684 N N . SER A 1 90 ? -4.762 -8.255 0.878 1.00 93.94 90 SER A N 1
ATOM 685 C CA . SER A 1 90 ? -4.470 -9.038 2.085 1.00 93.94 90 SER A CA 1
ATOM 686 C C . SER A 1 90 ? -3.568 -8.312 3.085 1.00 93.94 90 SER A C 1
ATOM 688 O O . SER A 1 90 ? -3.631 -8.607 4.277 1.00 93.94 90 SER A O 1
ATOM 690 N N . GLU A 1 91 ? -2.743 -7.358 2.641 1.00 94.31 91 GLU A N 1
ATOM 691 C CA . GLU A 1 91 ? -1.944 -6.529 3.549 1.00 94.31 91 GLU A CA 1
ATOM 692 C C . GLU A 1 91 ? -2.835 -5.632 4.421 1.00 94.31 91 GLU A C 1
ATOM 694 O O . GLU A 1 91 ? -2.655 -5.579 5.638 1.00 94.31 91 GLU A O 1
ATOM 699 N N . PHE A 1 92 ? -3.866 -5.014 3.836 1.00 93.19 92 PHE A N 1
ATOM 700 C CA . PHE A 1 92 ? -4.840 -4.193 4.566 1.00 93.19 92 PHE A CA 1
ATOM 701 C C . PHE A 1 92 ? -5.732 -5.034 5.481 1.00 93.19 92 PHE A C 1
ATOM 703 O O . PHE A 1 92 ? -6.010 -4.642 6.619 1.00 93.19 92 PHE A O 1
ATOM 710 N N . THR A 1 93 ? -6.133 -6.222 5.019 1.00 94.38 93 THR A N 1
ATOM 711 C CA . THR A 1 93 ? -6.947 -7.148 5.814 1.00 94.38 93 THR A CA 1
ATOM 712 C C . THR A 1 93 ? -6.231 -7.567 7.097 1.00 94.38 93 THR A C 1
ATOM 714 O O . THR A 1 93 ? -6.843 -7.539 8.162 1.00 94.38 93 THR A O 1
ATOM 717 N N . LYS A 1 94 ? -4.929 -7.890 7.035 1.00 94.00 94 LYS A N 1
ATOM 718 C CA . LYS A 1 94 ? -4.140 -8.259 8.225 1.00 94.00 94 LYS A CA 1
ATOM 719 C C . LYS A 1 94 ? -4.154 -7.156 9.281 1.00 94.00 94 LYS A C 1
ATOM 721 O O . LYS A 1 94 ? -4.462 -7.427 10.436 1.00 94.00 94 LYS A O 1
ATOM 726 N N . ILE A 1 95 ? -3.857 -5.919 8.880 1.00 91.44 95 ILE A N 1
ATOM 727 C CA . ILE A 1 95 ? -3.813 -4.773 9.799 1.00 91.44 95 ILE A CA 1
ATOM 728 C C . ILE A 1 95 ? -5.184 -4.556 10.444 1.00 91.44 95 ILE A C 1
ATOM 730 O O . ILE A 1 95 ? -5.284 -4.411 11.659 1.00 91.44 95 ILE A O 1
ATOM 734 N N . THR A 1 96 ? -6.244 -4.587 9.638 1.00 92.56 96 THR A N 1
ATOM 735 C CA . THR A 1 96 ? -7.614 -4.398 10.119 1.00 92.56 96 THR A CA 1
ATOM 736 C C . THR A 1 96 ? -8.017 -5.465 11.134 1.00 92.56 96 THR A C 1
ATOM 738 O O . THR A 1 96 ? -8.568 -5.124 12.176 1.00 92.56 96 THR A O 1
ATOM 741 N N . ILE A 1 97 ? -7.735 -6.743 10.859 1.00 93.00 97 ILE A N 1
ATOM 742 C CA . ILE A 1 97 ? -8.066 -7.841 11.777 1.00 93.00 97 ILE A CA 1
ATOM 743 C C . ILE A 1 97 ? -7.290 -7.689 13.087 1.00 93.00 97 ILE A C 1
ATOM 745 O O . ILE A 1 97 ? -7.888 -7.796 14.153 1.00 93.00 97 ILE A O 1
ATOM 749 N N . ILE A 1 98 ? -5.991 -7.375 13.024 1.00 92.75 98 ILE A N 1
ATOM 750 C CA . ILE A 1 98 ? -5.171 -7.139 14.221 1.00 92.75 98 ILE A CA 1
ATOM 751 C C . ILE A 1 98 ? -5.765 -6.007 15.068 1.00 92.75 98 ILE A C 1
ATOM 753 O O . ILE A 1 98 ? -5.926 -6.172 16.272 1.00 92.75 98 ILE A O 1
ATOM 757 N N . LEU A 1 99 ? -6.130 -4.879 14.453 1.00 91.19 99 LEU A N 1
ATOM 758 C CA . LEU A 1 99 ? -6.717 -3.747 15.176 1.00 91.19 99 LEU A CA 1
ATOM 759 C C . LEU A 1 99 ? -8.128 -4.035 15.705 1.00 91.19 99 LEU A C 1
ATOM 761 O O . LEU A 1 99 ? -8.492 -3.505 16.748 1.00 91.19 99 LEU A O 1
ATOM 765 N N . GLY A 1 100 ? -8.923 -4.841 14.996 1.00 89.94 100 GLY A N 1
ATOM 766 C CA . GLY A 1 100 ? -10.284 -5.195 15.403 1.00 89.94 100 GLY A CA 1
ATOM 767 C C . GLY A 1 100 ? -10.352 -6.255 16.502 1.00 89.94 100 GLY A C 1
ATOM 768 O O . GLY A 1 100 ? -11.325 -6.281 17.248 1.00 89.94 100 GLY A O 1
ATOM 769 N N . MET A 1 101 ? -9.331 -7.109 16.614 1.00 89.50 101 MET A N 1
ATOM 770 C CA . MET A 1 101 ? -9.219 -8.109 17.683 1.00 89.50 101 MET A CA 1
ATOM 771 C C . MET A 1 101 ? -8.496 -7.594 18.935 1.00 89.50 101 MET A C 1
ATOM 773 O O . MET A 1 101 ? -8.556 -8.256 19.970 1.00 89.50 101 MET A O 1
ATOM 777 N N . ALA A 1 102 ? -7.795 -6.462 18.835 1.00 80.00 102 ALA A N 1
ATOM 778 C CA . ALA A 1 102 ? -7.042 -5.849 19.926 1.00 80.00 102 ALA A CA 1
ATOM 779 C C . ALA A 1 102 ? -7.940 -5.041 20.854 1.00 80.00 102 ALA A C 1
ATOM 781 O O . ALA A 1 102 ? -7.831 -5.231 22.083 1.00 80.00 102 ALA A O 1
#

Secondary structure (DSSP, 8-state):
-HHHHHTT-HHHHTT-TTHHHHHHHHHHHHHHHHHHHHHHHHHHHHHHHHHHHHHHHHHHHHHHTSTTEEEETTEEEEEEPGGG-EE-HHHHHHHHHHHHH-

Radius of gyration: 16.88 Å; chains: 1; bounding box: 38×28×41 Å